Protein AF-A0A4Q9HBG8-F1 (afdb_monomer_lite)

Structure (mmCIF, N/CA/C/O backbone):
data_AF-A0A4Q9HBG8-F1
#
_entry.id   AF-A0A4Q9HBG8-F1
#
loop_
_atom_site.group_PDB
_atom_site.id
_atom_site.type_symbol
_atom_site.label_atom_id
_atom_site.label_alt_id
_atom_site.label_comp_id
_atom_site.label_asym_id
_atom_site.label_entity_id
_atom_site.label_seq_id
_atom_site.pdbx_PDB_ins_code
_atom_site.Cartn_x
_atom_site.Cartn_y
_atom_site.Cartn_z
_atom_site.occupancy
_atom_site.B_iso_or_equiv
_atom_site.auth_seq_id
_atom_site.auth_comp_id
_atom_site.auth_asym_id
_atom_site.auth_atom_id
_atom_site.pdbx_PDB_model_num
ATOM 1 N N . MET A 1 1 ? 6.991 -10.821 -36.523 1.00 40.78 1 MET A N 1
ATOM 2 C CA . MET A 1 1 ? 6.782 -11.440 -35.194 1.00 40.78 1 MET A CA 1
ATOM 3 C C . MET A 1 1 ? 7.733 -10.807 -34.167 1.00 40.78 1 MET A C 1
ATOM 5 O O . MET A 1 1 ? 8.444 -11.518 -33.477 1.00 40.78 1 MET A O 1
ATOM 9 N N . ILE A 1 2 ? 7.778 -9.467 -34.111 1.00 48.09 2 ILE A N 1
ATOM 10 C CA . ILE A 1 2 ? 8.726 -8.677 -33.291 1.00 48.09 2 ILE A CA 1
ATOM 11 C C . ILE A 1 2 ? 7.994 -7.909 -32.169 1.00 48.09 2 ILE A C 1
ATOM 13 O O . ILE A 1 2 ? 8.585 -7.613 -31.139 1.00 48.09 2 ILE A O 1
ATOM 17 N N . GLU A 1 3 ? 6.682 -7.685 -32.292 1.00 49.41 3 GLU A N 1
ATOM 18 C CA . GLU A 1 3 ? 5.911 -6.880 -31.328 1.00 49.41 3 GLU A CA 1
ATOM 19 C C . GLU A 1 3 ? 5.717 -7.542 -29.954 1.00 49.41 3 GLU A C 1
ATOM 21 O O . GLU A 1 3 ? 5.538 -6.856 -28.954 1.00 49.41 3 GLU A O 1
ATOM 26 N N . THR A 1 4 ? 5.799 -8.873 -29.853 1.00 52.09 4 THR A N 1
ATOM 27 C CA . THR A 1 4 ? 5.586 -9.562 -28.568 1.00 52.09 4 THR A CA 1
ATOM 28 C C . THR A 1 4 ? 6.785 -9.466 -27.624 1.00 52.09 4 THR A C 1
ATOM 30 O O . THR A 1 4 ? 6.639 -9.698 -26.425 1.00 52.09 4 THR A O 1
ATOM 33 N N . GLN A 1 5 ? 7.980 -9.141 -28.127 1.00 44.75 5 GLN A N 1
ATOM 34 C CA . GLN A 1 5 ? 9.196 -9.126 -27.309 1.00 44.75 5 GLN A CA 1
ATOM 35 C C . GLN A 1 5 ? 9.338 -7.826 -26.498 1.00 44.75 5 GLN A C 1
ATOM 37 O O . GLN A 1 5 ? 9.877 -7.850 -25.391 1.00 44.75 5 GLN A O 1
ATOM 42 N N . GLU A 1 6 ? 8.775 -6.714 -26.980 1.00 50.91 6 GLU A N 1
ATOM 43 C CA . GLU A 1 6 ? 8.753 -5.446 -26.238 1.00 50.91 6 GLU A CA 1
ATOM 44 C C . GLU A 1 6 ? 7.777 -5.495 -25.058 1.00 50.91 6 GLU A C 1
ATOM 46 O O . GLU A 1 6 ? 8.119 -5.068 -23.956 1.00 50.91 6 GLU A O 1
ATOM 51 N N . THR A 1 7 ? 6.615 -6.137 -25.220 1.00 49.72 7 THR A N 1
ATOM 52 C CA . THR A 1 7 ? 5.634 -6.299 -24.133 1.00 49.72 7 THR A CA 1
ATOM 53 C C . THR A 1 7 ? 6.154 -7.121 -22.948 1.00 49.72 7 THR A C 1
ATOM 55 O O . THR A 1 7 ? 5.757 -6.874 -21.808 1.00 49.72 7 THR A O 1
ATOM 58 N N . PHE A 1 8 ? 7.088 -8.053 -23.172 1.00 48.53 8 PHE A N 1
ATOM 59 C CA . PHE A 1 8 ? 7.721 -8.810 -22.083 1.00 48.53 8 PHE A CA 1
ATOM 60 C C . PHE A 1 8 ? 8.737 -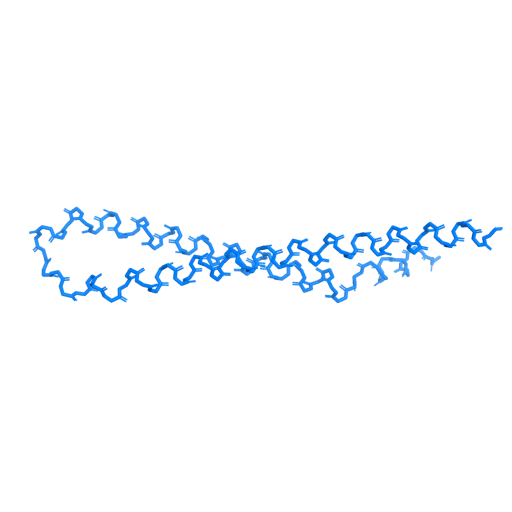7.974 -21.289 1.00 48.53 8 PHE A C 1
ATOM 62 O O . PHE A 1 8 ? 8.888 -8.189 -20.088 1.00 48.53 8 PHE A O 1
ATOM 69 N N . ASN A 1 9 ? 9.381 -6.984 -21.916 1.00 54.12 9 ASN A N 1
ATOM 70 C CA . ASN A 1 9 ? 10.365 -6.117 -21.259 1.00 54.12 9 ASN A CA 1
ATOM 71 C C . ASN A 1 9 ? 9.744 -4.971 -20.444 1.00 54.12 9 ASN A C 1
ATOM 73 O O . ASN A 1 9 ? 10.436 -4.379 -19.619 1.00 54.12 9 ASN A O 1
ATOM 77 N N . PHE A 1 10 ? 8.453 -4.676 -20.625 1.00 55.69 10 PHE A N 1
ATOM 78 C CA . PHE A 1 10 ? 7.734 -3.692 -19.805 1.00 55.69 10 PHE A CA 1
ATOM 79 C C . PHE A 1 10 ? 7.288 -4.240 -18.442 1.00 55.69 10 PHE A C 1
ATOM 81 O O . PHE A 1 10 ? 7.040 -3.465 -17.519 1.00 55.69 10 PHE A O 1
ATOM 88 N N . THR A 1 11 ? 7.214 -5.565 -18.277 1.00 62.47 11 THR A N 1
ATOM 89 C CA . THR A 1 11 ? 6.827 -6.192 -17.002 1.00 62.47 11 THR A CA 1
ATOM 90 C C . THR A 1 11 ? 8.060 -6.404 -16.131 1.00 62.47 11 THR A C 1
ATOM 92 O O . THR A 1 11 ? 8.520 -7.522 -15.903 1.00 62.47 11 THR A O 1
ATOM 95 N N . THR A 1 12 ? 8.652 -5.312 -15.663 1.00 70.56 12 THR A N 1
ATOM 96 C CA . THR A 1 12 ? 9.820 -5.375 -14.786 1.00 70.56 12 THR A CA 1
ATOM 97 C C . THR A 1 12 ? 9.392 -5.649 -13.340 1.00 70.56 12 THR A C 1
ATOM 99 O O . THR A 1 12 ? 8.334 -5.209 -12.881 1.00 70.56 12 THR A O 1
ATOM 102 N N . MET A 1 13 ? 10.213 -6.389 -12.583 1.00 75.56 13 MET A N 1
ATOM 103 C CA . MET A 1 13 ? 9.933 -6.691 -11.167 1.00 75.56 13 MET A CA 1
ATOM 104 C C . MET A 1 13 ? 9.590 -5.450 -10.304 1.00 75.56 13 MET A C 1
ATOM 106 O O . MET A 1 13 ? 8.706 -5.567 -9.449 1.00 75.56 13 MET A O 1
ATOM 110 N N . PRO A 1 14 ? 10.203 -4.262 -10.502 1.00 77.12 14 PRO A N 1
ATOM 111 C CA . PRO A 1 14 ? 9.826 -3.044 -9.781 1.00 77.12 14 PRO A CA 1
ATOM 112 C C . PRO A 1 14 ? 8.399 -2.569 -10.086 1.00 77.12 14 PRO A C 1
ATOM 114 O O . PRO A 1 14 ? 7.676 -2.188 -9.168 1.00 77.12 14 PRO A O 1
ATOM 117 N N . LEU A 1 15 ? 7.953 -2.665 -11.343 1.00 77.00 15 LEU A N 1
ATOM 118 C CA . LEU A 1 15 ? 6.587 -2.312 -11.735 1.00 77.00 15 LEU A CA 1
ATOM 119 C C . LEU A 1 15 ? 5.568 -3.252 -11.077 1.00 77.00 15 LEU A C 1
ATOM 121 O O . LEU A 1 15 ? 4.604 -2.805 -10.457 1.00 77.00 15 LEU A O 1
ATOM 125 N N . VAL A 1 16 ? 5.815 -4.564 -11.160 1.00 83.50 16 VAL A N 1
ATOM 126 C CA . VAL A 1 16 ? 4.930 -5.590 -10.586 1.00 83.50 16 VAL A CA 1
ATOM 127 C C . VAL A 1 16 ? 4.845 -5.454 -9.066 1.00 83.50 16 VAL A C 1
ATOM 129 O O . VAL A 1 16 ? 3.751 -5.464 -8.503 1.00 83.50 16 VAL A O 1
ATOM 132 N N . SER A 1 17 ? 5.984 -5.280 -8.391 1.00 81.31 17 SER A N 1
ATOM 133 C CA . SER A 1 17 ? 6.010 -5.075 -6.937 1.00 81.31 17 SER A CA 1
ATOM 134 C C . SER A 1 17 ? 5.328 -3.768 -6.526 1.00 81.31 17 SER A C 1
ATOM 136 O O . SER A 1 17 ? 4.563 -3.769 -5.561 1.00 81.31 17 SER A O 1
ATOM 138 N N . GLY A 1 18 ? 5.509 -2.685 -7.287 1.00 81.12 18 GLY A N 1
ATOM 139 C CA . GLY A 1 18 ? 4.815 -1.417 -7.069 1.00 81.12 18 GLY A CA 1
ATOM 140 C C . GLY A 1 18 ? 3.292 -1.544 -7.179 1.00 81.12 18 GLY A C 1
ATOM 141 O O . GLY A 1 18 ? 2.570 -1.090 -6.289 1.00 81.12 18 GLY A O 1
ATOM 142 N N . ILE A 1 19 ? 2.794 -2.230 -8.213 1.00 85.94 19 ILE A N 1
ATOM 143 C CA . ILE A 1 19 ? 1.357 -2.490 -8.400 1.00 85.94 19 ILE A CA 1
ATOM 144 C C . ILE A 1 19 ? 0.799 -3.332 -7.245 1.00 85.94 19 ILE A C 1
ATOM 146 O O . ILE A 1 19 ? -0.243 -2.992 -6.684 1.00 85.94 19 ILE A O 1
ATOM 150 N N . LEU A 1 20 ? 1.496 -4.399 -6.843 1.00 87.50 20 LEU A N 1
ATOM 151 C CA . LEU A 1 20 ? 1.069 -5.245 -5.724 1.00 87.50 20 LEU A CA 1
ATOM 152 C C . LEU A 1 20 ? 0.989 -4.459 -4.410 1.00 87.50 20 LEU A C 1
ATOM 154 O O . LEU A 1 20 ? 0.008 -4.593 -3.678 1.00 87.50 20 LEU A O 1
ATOM 158 N N . LEU A 1 21 ? 1.974 -3.602 -4.133 1.00 83.50 21 LEU A N 1
ATOM 159 C CA . LEU A 1 21 ? 1.984 -2.731 -2.956 1.00 83.50 21 LEU A CA 1
ATOM 160 C C . LEU A 1 21 ? 0.819 -1.738 -2.964 1.00 83.50 21 LEU A C 1
ATOM 162 O O . LEU A 1 21 ? 0.189 -1.538 -1.924 1.00 83.50 21 LEU A O 1
ATOM 166 N N . LEU A 1 22 ? 0.481 -1.167 -4.124 1.00 86.00 22 LEU A N 1
ATOM 167 C CA . LEU A 1 22 ? -0.680 -0.288 -4.258 1.00 86.00 22 LEU A CA 1
ATOM 168 C C . LEU A 1 22 ? -1.995 -1.031 -4.025 1.00 86.00 22 LEU A C 1
ATOM 170 O O . LEU A 1 22 ? -2.851 -0.535 -3.290 1.00 86.00 22 LEU A O 1
ATOM 174 N N . ILE A 1 23 ? -2.159 -2.223 -4.601 1.00 89.38 23 ILE A N 1
ATOM 175 C CA . ILE A 1 23 ? -3.362 -3.041 -4.407 1.00 89.38 23 ILE A CA 1
ATOM 176 C C . ILE A 1 23 ? -3.511 -3.382 -2.921 1.00 89.38 23 ILE A C 1
ATOM 178 O O . ILE A 1 23 ? -4.551 -3.112 -2.317 1.00 89.38 23 ILE A O 1
ATOM 182 N N . PHE A 1 24 ? -2.454 -3.909 -2.303 1.00 86.81 24 PHE A N 1
ATOM 183 C CA . PHE A 1 24 ? -2.477 -4.326 -0.904 1.00 86.81 24 PHE A CA 1
ATOM 184 C C . PHE A 1 24 ? -2.674 -3.139 0.051 1.00 86.81 24 PHE A C 1
ATOM 186 O O . PHE A 1 24 ? -3.492 -3.202 0.970 1.00 86.81 24 PHE A O 1
ATOM 193 N N . GLY A 1 25 ? -1.992 -2.019 -0.206 1.00 82.25 25 GLY A N 1
ATOM 194 C CA . GLY A 1 25 ? -2.165 -0.768 0.530 1.00 82.25 25 GLY A CA 1
ATO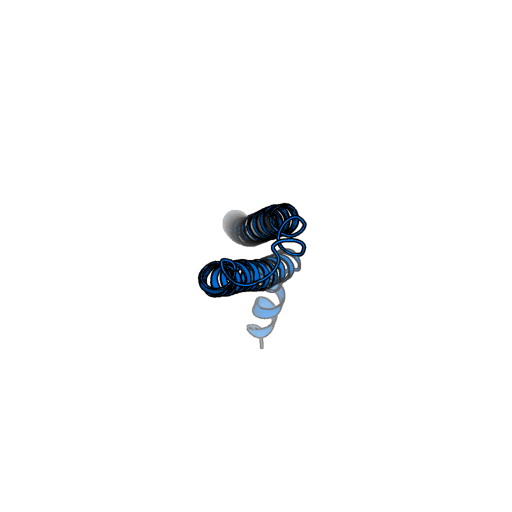M 195 C C . GLY A 1 25 ? -3.601 -0.245 0.453 1.00 82.25 25 GLY A C 1
ATOM 196 O O . GLY A 1 25 ? -4.171 0.143 1.474 1.00 82.25 25 GLY A O 1
ATOM 197 N N . THR A 1 26 ? -4.225 -0.321 -0.727 1.00 87.31 26 THR A N 1
ATOM 198 C CA . THR A 1 26 ? -5.624 0.084 -0.942 1.00 87.31 26 THR A CA 1
ATOM 199 C C . THR A 1 26 ? -6.596 -0.802 -0.165 1.00 87.31 26 THR A C 1
ATOM 201 O O . THR A 1 26 ? -7.484 -0.287 0.516 1.00 87.31 26 THR A O 1
ATOM 204 N N . PHE A 1 27 ? -6.407 -2.125 -0.186 1.00 87.94 27 PHE A N 1
ATOM 205 C CA . PHE A 1 27 ? -7.231 -3.056 0.594 1.00 87.94 27 PHE A CA 1
ATOM 206 C C . PHE A 1 27 ? -7.158 -2.778 2.098 1.00 87.94 27 PHE A C 1
ATOM 208 O O . PHE A 1 27 ? -8.194 -2.686 2.760 1.00 87.94 27 PHE A O 1
ATOM 215 N N . ILE A 1 28 ? -5.951 -2.586 2.641 1.00 84.81 28 ILE A N 1
ATOM 216 C CA . ILE A 1 28 ? -5.770 -2.260 4.063 1.00 84.81 28 ILE A CA 1
ATOM 217 C C . ILE A 1 28 ? -6.421 -0.911 4.387 1.00 84.81 28 ILE A C 1
ATOM 219 O O . ILE A 1 28 ? -7.048 -0.761 5.438 1.00 84.81 28 ILE A O 1
ATOM 223 N N . PHE A 1 29 ? -6.318 0.066 3.486 1.00 80.62 29 PHE A N 1
ATOM 224 C CA . PHE A 1 29 ? -6.931 1.377 3.665 1.00 80.62 29 PHE A CA 1
ATOM 225 C C . PHE A 1 29 ? -8.464 1.306 3.710 1.00 80.62 29 PHE A C 1
ATOM 227 O O . PHE A 1 29 ? -9.079 1.856 4.627 1.00 80.62 29 PHE A O 1
ATOM 234 N N . ILE A 1 30 ? -9.084 0.579 2.775 1.00 84.38 30 ILE A N 1
ATOM 235 C CA . ILE A 1 30 ? -10.536 0.342 2.757 1.00 84.38 30 ILE A CA 1
ATOM 236 C C . ILE A 1 30 ? -10.965 -0.392 4.029 1.00 84.38 30 ILE A C 1
ATOM 238 O O . ILE A 1 30 ? -11.924 0.021 4.679 1.00 84.38 30 ILE A O 1
ATOM 242 N N . PHE A 1 31 ? -10.231 -1.430 4.436 1.00 82.38 31 PHE A N 1
ATOM 243 C CA . PHE A 1 31 ? -10.514 -2.167 5.665 1.00 82.38 31 PHE A CA 1
ATOM 244 C C . PHE A 1 31 ? -10.433 -1.270 6.909 1.00 82.38 31 PHE A C 1
ATOM 246 O O . PHE A 1 31 ? -11.293 -1.340 7.789 1.00 82.38 31 PHE A O 1
ATOM 253 N N . ALA A 1 32 ? -9.445 -0.373 6.973 1.00 79.69 32 ALA A N 1
ATOM 254 C CA . ALA A 1 32 ? -9.326 0.601 8.052 1.00 79.69 32 ALA A CA 1
ATOM 255 C C . ALA A 1 32 ? -10.516 1.579 8.081 1.00 79.69 32 ALA A C 1
ATOM 257 O O . ALA A 1 32 ? -11.046 1.867 9.156 1.00 79.69 32 ALA A O 1
ATOM 258 N N . ILE A 1 33 ? -10.980 2.057 6.918 1.00 80.88 33 ILE A N 1
ATOM 259 C CA . ILE A 1 33 ? -12.174 2.912 6.815 1.00 80.88 33 ILE A CA 1
ATOM 260 C C . ILE A 1 33 ? -13.429 2.155 7.245 1.00 80.88 33 ILE A C 1
ATOM 262 O O . ILE A 1 33 ? -14.218 2.679 8.034 1.00 80.88 33 ILE A O 1
ATOM 266 N N . TRP A 1 34 ? -13.610 0.928 6.758 1.00 81.62 34 TRP A N 1
ATOM 267 C CA . TRP A 1 34 ? -14.763 0.105 7.098 1.00 81.62 34 TRP A CA 1
ATOM 268 C C . TRP A 1 34 ? -14.825 -0.159 8.605 1.00 81.62 34 TRP A C 1
ATOM 270 O O . TRP A 1 34 ? -15.840 0.135 9.234 1.00 81.62 34 TRP A O 1
ATOM 280 N N . ARG A 1 35 ? -13.704 -0.563 9.219 1.00 76.62 35 ARG A N 1
ATOM 281 C CA . ARG A 1 35 ? -13.597 -0.770 10.671 1.00 76.62 35 ARG A CA 1
ATOM 282 C C . ARG A 1 35 ? -13.920 0.497 11.468 1.00 76.62 35 ARG A C 1
ATOM 284 O O . ARG A 1 35 ? -14.590 0.417 12.499 1.00 76.62 35 ARG A O 1
ATOM 291 N N . ARG A 1 36 ? -13.491 1.671 10.993 1.00 75.19 36 ARG A N 1
ATOM 292 C CA . ARG A 1 36 ? -13.842 2.964 11.603 1.00 75.19 36 ARG A CA 1
ATOM 293 C C . ARG A 1 36 ? -15.343 3.243 11.524 1.00 75.19 36 ARG A C 1
ATOM 295 O O . ARG A 1 36 ? -15.918 3.767 12.478 1.00 75.19 36 ARG A O 1
ATOM 302 N N . ASN A 1 37 ? -15.973 2.916 10.398 1.00 77.94 37 ASN A N 1
ATOM 303 C CA . ASN A 1 37 ? -17.403 3.123 10.198 1.00 77.94 37 ASN A CA 1
ATOM 304 C C . ASN A 1 37 ? -18.241 2.179 11.074 1.00 77.94 37 ASN A C 1
ATOM 306 O O . ASN A 1 37 ? -19.201 2.615 11.705 1.00 77.94 37 ASN A O 1
ATOM 310 N N . GLU A 1 38 ? -17.822 0.918 11.191 1.00 76.00 38 GLU A N 1
ATOM 311 C CA . GLU A 1 38 ? -18.440 -0.082 12.067 1.00 76.00 38 GLU A CA 1
ATOM 312 C C . GLU A 1 38 ? -18.425 0.383 13.531 1.00 76.00 38 GLU A C 1
ATOM 314 O O . GLU A 1 38 ? -19.443 0.351 14.220 1.00 76.00 38 GLU A O 1
ATOM 319 N N . ARG A 1 39 ? -17.296 0.93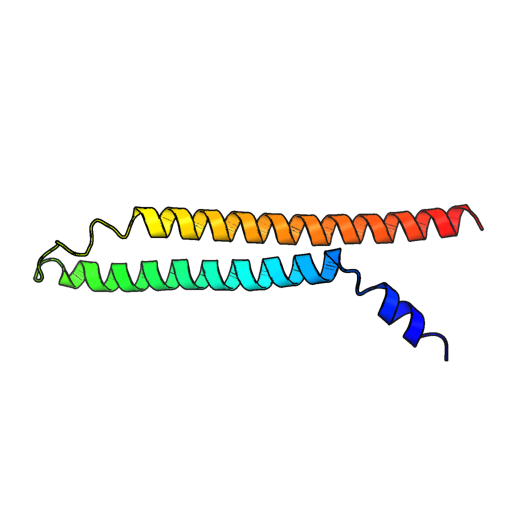7 13.998 1.00 68.06 39 ARG A N 1
ATOM 320 C CA . ARG A 1 39 ? -17.230 1.533 15.339 1.00 68.06 39 ARG A CA 1
ATOM 321 C C . ARG A 1 39 ? -18.163 2.707 15.522 1.00 68.06 39 ARG A C 1
ATOM 323 O O . ARG A 1 39 ? -18.757 2.800 16.584 1.00 68.06 39 ARG A O 1
ATOM 330 N N . ARG A 1 40 ? -18.272 3.607 14.537 1.00 69.44 40 ARG A N 1
ATOM 331 C CA . ARG A 1 40 ? -19.170 4.768 14.640 1.00 69.44 40 ARG A CA 1
ATOM 332 C C . ARG A 1 40 ? -20.610 4.325 14.885 1.00 69.44 40 ARG A C 1
ATOM 334 O O . ARG A 1 40 ? -21.273 4.925 15.725 1.00 69.44 40 ARG A O 1
ATOM 341 N N . LYS A 1 41 ? -21.042 3.240 14.232 1.00 66.81 41 LYS A N 1
ATOM 342 C CA . LYS A 1 41 ? -22.347 2.608 14.475 1.00 66.81 41 LYS A CA 1
ATOM 343 C C . LYS A 1 41 ? -22.453 2.027 15.891 1.00 66.81 41 LYS A C 1
ATOM 345 O O . LYS A 1 41 ? -23.450 2.257 16.563 1.00 66.81 41 LYS A O 1
ATOM 350 N N . LEU A 1 42 ? -21.412 1.341 16.370 1.00 62.19 42 LEU A N 1
ATOM 351 C CA . LEU A 1 42 ? -21.380 0.744 17.713 1.00 62.19 42 LEU A CA 1
ATOM 352 C C . LEU A 1 42 ? -21.285 1.776 18.850 1.00 62.19 42 LEU A C 1
ATOM 354 O O . LEU A 1 42 ? -21.832 1.534 19.920 1.00 62.19 42 LEU A O 1
ATOM 358 N N . THR A 1 43 ? -20.658 2.942 18.649 1.00 59.16 43 THR A N 1
ATOM 359 C CA . THR A 1 43 ? -20.627 4.009 19.669 1.00 59.16 43 THR A CA 1
ATOM 360 C C . THR A 1 43 ? -22.023 4.503 20.040 1.00 59.16 43 THR A C 1
ATOM 362 O O . THR A 1 43 ? -22.244 4.814 21.203 1.00 59.16 43 THR A O 1
ATOM 365 N N . GLY A 1 44 ? -22.976 4.500 19.099 1.00 58.47 44 GLY A N 1
ATOM 366 C CA . GLY A 1 44 ? -24.376 4.840 19.385 1.00 58.47 44 GLY A CA 1
ATOM 367 C C . GLY A 1 44 ? -25.111 3.803 20.245 1.00 58.47 44 GLY A C 1
ATOM 368 O O . GLY A 1 44 ? -26.143 4.113 20.820 1.00 58.47 44 GLY A O 1
ATOM 369 N N . ILE A 1 45 ? -24.571 2.585 20.360 1.00 58.03 45 ILE A N 1
ATOM 370 C CA . ILE A 1 45 ? -25.106 1.490 21.190 1.00 58.03 45 ILE A CA 1
ATOM 371 C C . ILE A 1 45 ? -24.294 1.358 22.495 1.00 58.03 45 ILE A C 1
ATOM 373 O O . ILE A 1 45 ? -24.757 0.779 23.474 1.00 58.03 45 ILE A O 1
ATOM 377 N N . SER A 1 46 ? -23.089 1.939 22.544 1.00 54.19 46 SER A N 1
ATOM 378 C CA . SER A 1 46 ? -22.161 1.829 23.676 1.00 54.19 46 SER A CA 1
ATOM 379 C C . SER A 1 46 ? -22.611 2.534 24.961 1.00 54.19 46 SER A C 1
ATOM 381 O O . SER A 1 46 ? -22.066 2.229 26.015 1.00 54.19 46 SER A O 1
ATOM 383 N N . GLU A 1 47 ? -23.630 3.401 24.909 1.00 55.34 47 GLU A N 1
ATOM 384 C CA . GLU A 1 47 ? -24.319 3.892 26.118 1.00 55.34 47 GLU A CA 1
ATOM 385 C C . GLU A 1 47 ? -25.065 2.772 26.865 1.00 55.34 47 GLU A C 1
ATOM 387 O O . GLU A 1 47 ? -25.305 2.892 28.063 1.00 55.34 47 GLU A O 1
ATOM 392 N N . PHE A 1 48 ? -25.371 1.655 26.193 1.00 57.91 48 PHE A N 1
ATOM 393 C CA . PHE A 1 48 ? -26.151 0.542 26.743 1.00 57.91 48 PHE A CA 1
ATOM 394 C C . PHE A 1 48 ? -25.347 -0.759 26.934 1.00 57.91 48 PHE A C 1
ATOM 396 O O . PHE A 1 48 ? -25.881 -1.731 27.466 1.00 57.91 48 PHE A O 1
ATOM 403 N N . THR A 1 49 ? -24.067 -0.814 26.539 1.00 54.75 49 THR A N 1
ATOM 404 C CA . THR A 1 49 ? -23.229 -2.028 26.649 1.00 54.75 49 THR A CA 1
ATOM 405 C C . THR A 1 49 ? -21.826 -1.732 27.184 1.00 54.75 49 THR A C 1
ATOM 407 O O . THR A 1 49 ? -21.177 -0.794 26.731 1.00 54.75 49 THR A O 1
ATOM 410 N N . CYS A 1 50 ? -21.348 -2.575 28.110 1.00 56.91 50 CYS A N 1
ATOM 411 C CA . CYS A 1 50 ? -20.069 -2.464 28.827 1.00 56.91 50 CYS A CA 1
ATOM 412 C C . CYS A 1 50 ? -18.869 -2.111 27.914 1.00 56.91 50 CYS A C 1
ATOM 414 O O . CYS A 1 50 ? -18.617 -2.776 26.906 1.00 56.91 50 CYS A O 1
ATOM 416 N N . SER A 1 51 ? -18.111 -1.069 28.285 1.00 57.78 51 SER A N 1
ATOM 417 C CA . SER A 1 51 ? -17.076 -0.415 27.459 1.00 57.78 51 SER A CA 1
ATOM 418 C C . SER A 1 51 ? -15.750 -1.186 27.324 1.00 57.78 51 SER A C 1
ATOM 420 O O . SER A 1 51 ? -14.827 -0.736 26.637 1.00 57.78 51 SER A O 1
ATOM 422 N N . ASP A 1 52 ? -15.656 -2.370 27.927 1.00 53.94 52 ASP A N 1
ATOM 423 C CA . ASP A 1 52 ? -14.381 -3.013 28.256 1.00 53.94 52 ASP A CA 1
ATOM 424 C C . ASP A 1 52 ? -13.598 -3.529 27.025 1.00 53.94 52 ASP A C 1
ATOM 426 O O . ASP A 1 52 ? -12.369 -3.563 27.001 1.00 53.94 52 ASP A O 1
ATOM 430 N N . ARG A 1 53 ? -14.276 -3.828 25.906 1.00 54.88 53 ARG A N 1
ATOM 431 C CA . ARG A 1 53 ? -13.608 -4.270 24.659 1.00 54.88 53 ARG A CA 1
ATOM 432 C C . ARG A 1 53 ? -13.112 -3.134 23.751 1.00 54.88 53 ARG A C 1
ATOM 434 O O . ARG A 1 53 ? -12.406 -3.396 22.773 1.00 54.88 53 ARG A O 1
ATOM 441 N N . MET A 1 54 ? -13.443 -1.871 24.035 1.00 55.00 54 MET A N 1
ATOM 442 C CA . MET A 1 54 ? -13.163 -0.753 23.117 1.00 55.00 54 MET A CA 1
ATOM 443 C C . MET A 1 54 ? -11.768 -0.118 23.300 1.00 55.00 54 MET A C 1
ATOM 445 O O . MET A 1 54 ? -11.302 0.609 22.419 1.00 55.00 54 MET A O 1
ATOM 449 N N . VAL A 1 55 ? -11.055 -0.423 24.391 1.00 53.00 55 VAL A N 1
ATOM 450 C CA . VAL A 1 55 ? -9.796 0.258 24.759 1.00 53.00 55 VAL A CA 1
ATOM 451 C C . VAL A 1 55 ? -8.596 -0.199 23.910 1.00 53.00 55 VAL A C 1
ATOM 453 O O . VAL A 1 55 ? -7.808 0.630 23.455 1.00 53.00 55 VAL A O 1
ATOM 456 N N . ASN A 1 56 ? -8.495 -1.491 23.570 1.00 54.31 56 ASN A N 1
ATOM 457 C CA . ASN A 1 56 ? -7.300 -2.061 22.914 1.00 54.31 56 ASN A CA 1
ATOM 458 C C . ASN A 1 56 ? -7.255 -1.909 21.375 1.00 54.31 56 ASN A C 1
ATOM 460 O O . ASN A 1 56 ? -6.433 -2.488 20.667 1.00 54.31 56 ASN A O 1
ATOM 464 N N . THR A 1 57 ? -8.188 -1.161 20.802 1.00 63.59 57 THR A N 1
ATOM 465 C CA . THR A 1 57 ? -8.425 -1.194 19.355 1.00 63.59 57 THR A CA 1
ATOM 466 C C . THR A 1 57 ? -8.140 0.146 18.668 1.00 63.59 57 THR A C 1
ATOM 468 O O . THR A 1 57 ? -8.053 0.181 17.444 1.00 63.59 57 THR A O 1
ATOM 471 N N . LYS A 1 58 ? -7.920 1.237 19.418 1.00 66.44 58 LYS A N 1
ATOM 472 C CA . LYS A 1 58 ? -7.532 2.550 18.859 1.00 66.44 58 LYS A CA 1
ATOM 473 C C . LYS A 1 58 ? -6.077 2.577 18.369 1.00 66.44 58 LYS A C 1
ATOM 475 O O . LYS A 1 58 ? -5.797 3.145 17.315 1.00 66.44 58 LYS A O 1
ATOM 480 N N . GLY A 1 59 ? -5.159 1.944 19.106 1.00 69.44 59 GLY A N 1
ATOM 481 C CA . GLY A 1 59 ? -3.738 1.874 18.739 1.00 69.44 59 GLY A CA 1
ATOM 482 C C . GLY A 1 59 ? -3.499 1.045 17.476 1.00 69.44 59 GLY A C 1
ATOM 483 O O . GLY A 1 59 ? -2.831 1.500 16.550 1.00 69.44 59 GLY A O 1
ATOM 484 N N . THR A 1 60 ? -4.134 -0.125 17.390 1.00 73.62 60 THR A N 1
ATOM 485 C CA . THR A 1 60 ? -4.051 -1.011 16.218 1.00 73.62 60 THR A CA 1
ATOM 486 C C . THR A 1 60 ? -4.611 -0.365 14.952 1.00 73.62 60 THR A C 1
ATOM 488 O O . THR A 1 60 ? -4.044 -0.544 13.881 1.00 73.62 60 THR A O 1
ATOM 491 N N . GLU A 1 61 ? -5.662 0.453 15.054 1.00 74.75 61 GLU A N 1
ATOM 492 C CA . GLU A 1 61 ? -6.215 1.200 13.915 1.00 74.75 61 GLU A CA 1
ATOM 493 C C . GLU A 1 61 ? -5.267 2.299 13.413 1.00 74.75 61 GLU A C 1
ATOM 495 O O . GLU A 1 61 ? -5.117 2.487 12.205 1.00 74.75 61 GLU A O 1
ATOM 500 N N . LYS A 1 62 ? -4.567 2.986 14.327 1.00 79.50 62 LYS A N 1
ATOM 501 C CA . LYS A 1 62 ? -3.548 3.983 13.971 1.00 79.50 62 LYS A CA 1
ATOM 502 C C . LYS A 1 62 ? -2.361 3.331 13.253 1.00 79.50 62 LYS A C 1
ATOM 504 O O . LYS A 1 62 ? -1.907 3.864 12.243 1.00 79.50 62 LYS A O 1
ATOM 509 N N . ILE A 1 63 ? -1.917 2.167 13.733 1.00 83.56 63 ILE A N 1
ATOM 510 C CA . ILE A 1 63 ? -0.844 1.376 13.113 1.00 83.56 63 ILE A CA 1
ATOM 511 C C . ILE A 1 63 ? -1.268 0.877 11.727 1.00 83.56 63 ILE A C 1
ATOM 513 O O . ILE A 1 63 ? -0.518 1.058 10.773 1.00 83.56 63 ILE A O 1
ATOM 517 N N . LEU A 1 64 ? -2.482 0.330 11.585 1.00 82.88 64 LEU A N 1
ATOM 518 C CA . LEU A 1 64 ? -2.996 -0.136 10.289 1.00 82.88 64 LEU A CA 1
ATOM 519 C C . LEU A 1 64 ? -3.035 0.992 9.255 1.00 82.88 64 LEU A C 1
ATOM 521 O O . LEU A 1 64 ? -2.663 0.802 8.102 1.00 82.88 64 LEU A O 1
ATOM 525 N N . ARG A 1 65 ? -3.477 2.181 9.676 1.00 82.44 65 ARG A N 1
ATOM 526 C CA . ARG A 1 65 ? -3.570 3.350 8.800 1.00 82.44 65 ARG A CA 1
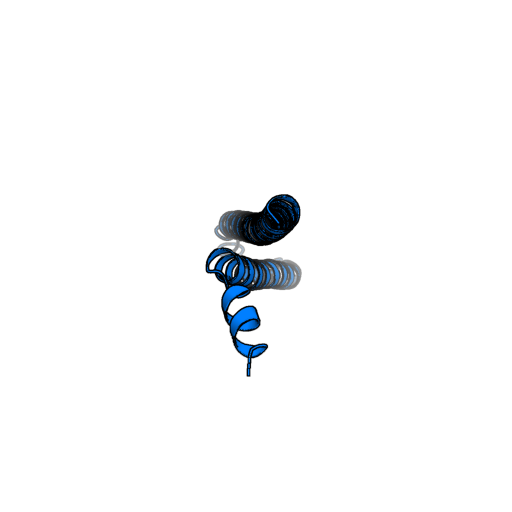ATOM 527 C C . ARG A 1 65 ? -2.191 3.861 8.390 1.00 82.44 65 ARG A C 1
ATOM 529 O O . ARG A 1 65 ? -2.011 4.239 7.239 1.00 82.44 65 ARG A O 1
ATOM 536 N N . PHE A 1 66 ? -1.230 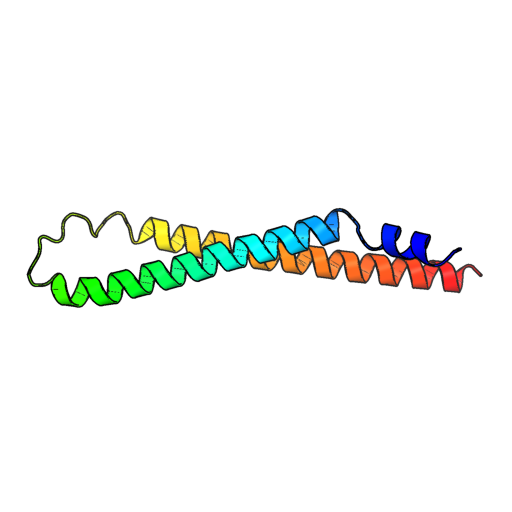3.848 9.310 1.00 87.00 66 PHE A N 1
ATOM 537 C CA . PHE A 1 66 ? 0.154 4.206 9.015 1.00 87.00 66 PHE A CA 1
ATOM 538 C C . PHE A 1 66 ? 0.798 3.217 8.032 1.00 87.00 66 PHE A C 1
ATOM 540 O O . PHE A 1 66 ? 1.375 3.642 7.036 1.00 87.00 66 PHE A O 1
ATOM 547 N N . LEU A 1 67 ? 0.612 1.910 8.250 1.00 84.69 67 LEU A N 1
ATOM 548 C CA . LEU A 1 67 ? 1.052 0.853 7.333 1.00 84.69 67 LEU A CA 1
ATOM 549 C C . LEU A 1 67 ? 0.440 1.003 5.938 1.00 84.69 67 LEU A C 1
ATOM 551 O O . LEU A 1 67 ? 1.162 0.933 4.951 1.00 84.69 67 LEU A O 1
ATOM 555 N N . ALA A 1 68 ? -0.867 1.260 5.846 1.00 83.56 68 ALA A N 1
ATOM 556 C CA . ALA A 1 68 ? -1.535 1.476 4.564 1.00 83.56 68 ALA A CA 1
ATOM 557 C C . ALA A 1 68 ? -0.927 2.656 3.792 1.00 83.56 68 ALA A C 1
ATOM 559 O O . ALA A 1 68 ? -0.643 2.538 2.605 1.00 83.56 68 ALA A O 1
ATOM 560 N N . VAL A 1 69 ? -0.684 3.780 4.475 1.00 87.06 69 VAL A N 1
ATOM 561 C CA . VAL A 1 69 ? -0.073 4.967 3.861 1.00 87.06 69 VAL A CA 1
ATOM 562 C C . VAL A 1 69 ? 1.356 4.678 3.402 1.00 87.06 69 VAL A C 1
ATOM 564 O O . VAL A 1 69 ? 1.706 5.034 2.280 1.00 87.06 69 VAL A O 1
ATOM 567 N N . LEU A 1 70 ? 2.162 3.993 4.218 1.00 89.81 70 LEU A N 1
ATOM 568 C CA . LEU A 1 70 ? 3.520 3.601 3.833 1.00 89.81 70 LEU A CA 1
ATOM 569 C C . LEU A 1 70 ? 3.534 2.708 2.589 1.00 89.81 70 LEU A C 1
ATOM 571 O O . LEU A 1 70 ? 4.331 2.949 1.687 1.00 89.81 70 LEU A O 1
ATOM 575 N N . LEU A 1 71 ? 2.643 1.716 2.519 1.00 82.62 71 LEU A N 1
ATOM 576 C CA . LEU A 1 71 ? 2.536 0.815 1.368 1.00 82.62 71 LEU A CA 1
ATOM 577 C C . LEU A 1 71 ? 2.121 1.561 0.095 1.00 82.62 71 LEU A C 1
ATOM 579 O O . LEU A 1 71 ? 2.700 1.330 -0.963 1.00 82.62 71 LEU A O 1
ATOM 583 N N . LEU A 1 72 ? 1.168 2.492 0.202 1.00 82.06 72 LEU A N 1
ATOM 584 C CA . LEU A 1 72 ? 0.732 3.313 -0.930 1.00 82.06 72 LEU A CA 1
ATOM 585 C C . LEU A 1 72 ? 1.860 4.216 -1.450 1.00 82.06 72 LEU A C 1
ATOM 587 O O . LEU A 1 72 ? 2.110 4.251 -2.652 1.00 82.06 72 LEU A O 1
ATOM 591 N N . ILE A 1 73 ? 2.570 4.906 -0.552 1.00 89.69 73 ILE A N 1
ATOM 592 C CA . ILE A 1 73 ? 3.703 5.769 -0.921 1.00 89.69 73 ILE A CA 1
ATOM 593 C C . ILE A 1 73 ? 4.830 4.934 -1.540 1.00 89.69 73 ILE A C 1
ATOM 595 O O . ILE A 1 73 ? 5.374 5.301 -2.577 1.00 89.69 73 ILE A O 1
ATOM 599 N N . SER A 1 74 ? 5.152 3.790 -0.935 1.00 85.25 74 SER A N 1
ATOM 600 C CA . SER A 1 74 ? 6.168 2.861 -1.432 1.00 85.25 74 SER A CA 1
ATOM 601 C C . SER A 1 74 ? 5.848 2.353 -2.840 1.00 85.25 74 SER A C 1
ATOM 603 O O . SER A 1 74 ? 6.709 2.422 -3.717 1.00 85.25 74 SER A O 1
ATOM 605 N N . GLY A 1 75 ? 4.615 1.897 -3.079 1.00 80.06 75 GLY A N 1
ATOM 606 C CA . GLY A 1 75 ? 4.185 1.439 -4.399 1.00 80.06 75 GLY A CA 1
ATOM 607 C C . GLY A 1 75 ? 4.235 2.553 -5.446 1.00 80.06 75 GLY A C 1
ATOM 608 O O . GLY A 1 75 ? 4.720 2.338 -6.554 1.00 80.06 75 GLY A O 1
ATOM 609 N N . PHE A 1 76 ? 3.817 3.767 -5.073 1.00 85.56 76 PHE A N 1
ATOM 610 C CA . PHE A 1 76 ? 3.865 4.933 -5.955 1.00 85.56 76 PHE A CA 1
ATOM 611 C C . PHE A 1 76 ? 5.299 5.311 -6.355 1.00 85.56 76 PHE A C 1
ATOM 613 O O . PHE A 1 76 ? 5.571 5.545 -7.534 1.00 85.56 76 PHE A O 1
ATOM 620 N N . ILE A 1 77 ? 6.230 5.326 -5.395 1.00 88.19 77 ILE A N 1
ATOM 621 C CA . ILE A 1 77 ? 7.645 5.619 -5.656 1.00 88.19 77 ILE A CA 1
ATOM 622 C C . ILE A 1 77 ? 8.243 4.582 -6.608 1.00 88.19 77 ILE A C 1
ATOM 624 O O . ILE A 1 77 ? 8.926 4.967 -7.551 1.00 88.19 77 ILE A O 1
ATOM 628 N N . LEU A 1 78 ? 7.969 3.289 -6.404 1.00 82.19 78 LEU A N 1
ATOM 629 C CA . LEU A 1 78 ? 8.505 2.223 -7.257 1.00 82.19 78 LEU A CA 1
ATOM 630 C C . LEU A 1 78 ? 8.034 2.340 -8.709 1.00 82.19 78 LEU A C 1
ATOM 632 O O . LEU A 1 78 ? 8.848 2.225 -9.621 1.00 82.19 78 LEU A O 1
ATOM 636 N N . ILE A 1 79 ? 6.747 2.619 -8.925 1.00 81.75 79 ILE A N 1
ATOM 637 C CA . ILE A 1 79 ? 6.198 2.806 -10.275 1.00 81.75 79 ILE A CA 1
ATOM 638 C C . ILE A 1 79 ? 6.808 4.044 -10.935 1.00 81.75 79 ILE A C 1
ATOM 640 O O . ILE A 1 79 ? 7.214 3.989 -12.092 1.00 81.75 79 ILE A O 1
ATOM 644 N N . THR A 1 80 ? 6.908 5.149 -10.194 1.00 84.31 80 THR A N 1
ATOM 645 C CA . THR A 1 80 ? 7.465 6.406 -10.715 1.00 84.31 80 THR A CA 1
ATOM 646 C C . THR A 1 80 ? 8.948 6.257 -11.057 1.00 84.31 80 THR A C 1
ATOM 648 O O . THR A 1 80 ? 9.392 6.700 -12.111 1.00 84.31 80 THR A O 1
ATOM 651 N N . PHE A 1 81 ? 9.716 5.595 -10.191 1.00 84.12 81 PHE A N 1
ATOM 652 C CA . PHE A 1 81 ? 11.127 5.305 -10.429 1.00 84.12 81 PHE A CA 1
ATOM 653 C C . PHE A 1 81 ? 11.322 4.427 -11.667 1.00 84.12 81 PHE A C 1
ATOM 655 O O . PHE A 1 81 ? 12.199 4.697 -12.484 1.00 84.12 81 PHE A O 1
ATOM 662 N N . GLU A 1 82 ? 10.489 3.399 -11.830 1.00 80.81 82 GLU A N 1
ATOM 663 C CA . GLU A 1 82 ? 10.562 2.522 -12.993 1.00 80.81 82 GLU A CA 1
ATOM 664 C C . GLU A 1 82 ? 10.201 3.257 -14.290 1.00 80.81 82 GLU A C 1
ATOM 666 O O . GLU A 1 82 ? 10.884 3.075 -15.296 1.00 80.81 82 GLU A O 1
ATOM 671 N N . ALA A 1 83 ? 9.202 4.144 -14.259 1.00 81.00 83 ALA A N 1
ATOM 672 C CA . ALA A 1 83 ? 8.855 4.990 -15.400 1.00 81.00 83 ALA A CA 1
ATOM 673 C C . ALA A 1 83 ? 10.033 5.885 -15.826 1.00 81.00 83 ALA A C 1
ATOM 675 O O . ALA A 1 83 ? 10.404 5.888 -16.999 1.00 81.00 83 ALA A O 1
ATOM 676 N N . LEU A 1 84 ? 10.685 6.555 -14.866 1.00 84.75 84 LEU A N 1
ATOM 677 C CA . LEU A 1 84 ? 11.877 7.374 -15.120 1.00 84.75 84 LEU A CA 1
ATOM 678 C C . LEU A 1 84 ? 13.055 6.541 -15.649 1.00 84.75 84 LEU A C 1
ATOM 680 O O . LEU A 1 84 ? 13.814 6.997 -16.503 1.00 84.75 84 LEU A O 1
ATOM 684 N N . ARG A 1 85 ? 13.217 5.304 -15.162 1.00 80.19 85 ARG A N 1
ATOM 685 C CA . ARG A 1 85 ? 14.265 4.387 -15.632 1.00 80.19 85 ARG A CA 1
ATOM 686 C C . ARG A 1 85 ? 14.048 3.972 -17.086 1.00 80.19 85 ARG A C 1
ATOM 688 O O . ARG A 1 85 ? 15.014 3.917 -17.846 1.00 80.19 85 ARG A O 1
ATOM 695 N N . ILE A 1 86 ? 12.805 3.672 -17.464 1.00 79.69 86 ILE A N 1
ATOM 696 C CA . ILE A 1 86 ? 12.443 3.323 -18.843 1.00 79.69 86 ILE A CA 1
ATOM 697 C C . ILE A 1 86 ? 12.673 4.528 -19.761 1.00 79.69 86 ILE A C 1
ATOM 699 O O . ILE A 1 86 ? 13.328 4.383 -20.790 1.00 79.69 86 ILE A O 1
ATOM 703 N N . GLU A 1 87 ? 12.222 5.718 -19.360 1.00 76.25 87 GLU A N 1
ATOM 704 C CA . GLU A 1 87 ? 12.426 6.963 -20.112 1.00 76.25 87 GLU A CA 1
ATOM 705 C C . GLU A 1 87 ? 13.917 7.262 -20.339 1.00 76.25 87 GLU A C 1
ATOM 707 O O . GLU A 1 87 ? 14.348 7.482 -21.471 1.00 76.25 87 GLU A O 1
ATOM 712 N N . GLY A 1 88 ? 14.735 7.177 -19.285 1.00 75.62 88 GLY A N 1
ATOM 713 C CA . GLY A 1 88 ? 16.180 7.388 -19.384 1.00 75.62 88 GLY A CA 1
ATOM 714 C C . GLY A 1 88 ? 16.890 6.353 -20.262 1.00 75.62 88 GLY A C 1
ATOM 715 O O . GLY A 1 88 ? 17.830 6.696 -20.980 1.00 75.62 88 GLY A O 1
ATOM 716 N N . LYS A 1 89 ? 16.435 5.093 -20.254 1.00 74.69 89 LYS A N 1
ATOM 717 C CA . LYS A 1 89 ? 16.976 4.053 -21.141 1.00 74.69 89 LYS A CA 1
ATOM 718 C C . LYS A 1 89 ? 16.693 4.376 -22.611 1.00 74.69 89 LYS A C 1
ATOM 720 O O . LYS A 1 89 ? 17.617 4.328 -23.417 1.00 74.69 89 LYS A O 1
ATOM 725 N N . VAL A 1 90 ? 15.453 4.745 -22.934 1.00 72.75 90 VAL A N 1
ATOM 726 C CA . VAL A 1 90 ? 15.045 5.103 -24.302 1.00 72.75 90 VAL A CA 1
ATOM 727 C C . VAL A 1 90 ? 15.828 6.320 -24.800 1.00 72.75 90 VAL A C 1
ATOM 729 O O . VAL A 1 90 ? 16.350 6.309 -25.911 1.00 72.75 90 VAL A O 1
ATOM 732 N N . MET A 1 91 ? 15.982 7.353 -23.969 1.00 69.88 91 MET A N 1
ATOM 733 C CA . MET A 1 91 ? 16.700 8.573 -24.355 1.00 69.88 91 MET A CA 1
ATOM 734 C C . MET A 1 91 ? 18.195 8.320 -24.628 1.00 69.88 91 MET A C 1
ATOM 736 O O . MET A 1 91 ? 18.762 8.883 -25.567 1.00 69.88 91 MET A O 1
ATOM 740 N N . ASN A 1 92 ? 18.826 7.432 -23.856 1.00 71.44 92 ASN A N 1
ATOM 741 C CA . ASN A 1 92 ? 20.219 7.035 -24.071 1.00 71.44 92 ASN A CA 1
ATOM 742 C C . ASN A 1 92 ? 20.405 6.176 -25.332 1.00 71.44 92 ASN A C 1
ATOM 744 O O . ASN A 1 92 ? 21.397 6.358 -26.031 1.00 71.44 92 ASN A O 1
ATOM 748 N N . GLU A 1 93 ? 19.465 5.279 -25.648 1.00 65.88 93 GLU A N 1
ATOM 749 C CA . GLU A 1 93 ? 19.490 4.501 -26.897 1.00 65.88 93 GLU A CA 1
ATOM 750 C C . GLU A 1 93 ? 19.324 5.401 -28.132 1.00 65.88 93 GLU A C 1
ATOM 752 O O . GLU A 1 93 ? 20.038 5.218 -29.114 1.00 65.88 93 GLU A O 1
ATOM 757 N N . VAL A 1 94 ? 18.463 6.424 -28.066 1.00 64.06 94 VAL A N 1
ATOM 758 C CA . VAL A 1 94 ? 18.275 7.397 -29.161 1.00 64.06 94 VAL A CA 1
ATOM 759 C C . VAL A 1 94 ? 19.502 8.291 -29.363 1.00 64.06 94 VAL A C 1
ATOM 761 O O . VAL A 1 94 ? 19.821 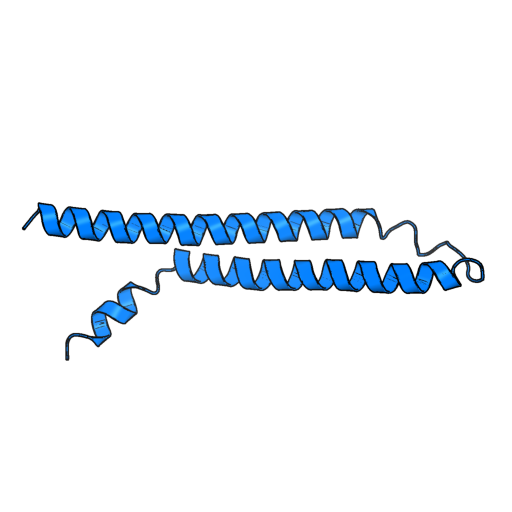8.636 -30.493 1.00 64.06 94 VAL A O 1
ATOM 764 N N . THR A 1 95 ? 20.207 8.660 -28.290 1.00 63.97 95 THR A N 1
ATOM 765 C CA . THR A 1 95 ? 21.398 9.532 -28.370 1.00 63.97 95 THR A CA 1
ATOM 766 C C . THR A 1 95 ? 22.660 8.773 -28.807 1.00 63.97 95 THR A C 1
ATOM 768 O O . THR A 1 95 ? 23.628 9.386 -29.251 1.00 63.97 95 THR A O 1
ATOM 771 N N . ALA A 1 96 ? 22.673 7.445 -28.660 1.00 59.22 96 ALA A N 1
ATOM 772 C CA . ALA A 1 96 ? 23.784 6.580 -29.057 1.00 59.22 96 ALA A CA 1
ATOM 773 C C . ALA A 1 96 ? 23.690 6.059 -30.509 1.00 59.22 96 ALA A C 1
ATOM 775 O O . ALA A 1 96 ? 24.641 5.422 -30.968 1.00 59.22 96 ALA A O 1
ATOM 776 N N . SER A 1 97 ? 22.570 6.305 -31.205 1.00 49.81 97 SER A N 1
ATOM 777 C CA . SER A 1 97 ? 22.356 5.990 -32.629 1.00 49.81 97 SER A CA 1
ATOM 778 C C . SER A 1 97 ? 22.666 7.175 -33.537 1.00 49.81 97 SER A C 1
ATOM 780 O O . SER A 1 97 ? 22.903 6.888 -34.733 1.00 49.81 97 SER A O 1
#

Secondary structure (DSSP, 8-state):
--HHHHHHHT--HHHHHHHHHHHHHHHHHHHHHHHHHHHHHHHTTTTSS-GGGSGGGHHHHHHHHHHHHHHHHHHHHHHHHHHHHHHHHHHHHHHT-

Foldseek 3Di:
DPVVVVVVVLPDPLLVLLVVLQVVLVVLQVVLVVVVVVVVVVVVVCVPDDCVPVPPVPVVSVVSNVSSVVSNVSSVVSNVVVVVVVVVVVVVVVVVD

pLDDT: mean 72.1, std 13.17, range [40.78, 89.81]

Sequence (97 aa):
MIETQETFNFTTMPLVSGILLLIFGTFIFIFAIWRRNERRKLTGISEFTCSDRMVNTKGTEKILRFLAVLLLISGFILITFEALRIEGKVMNEVTAS

Organism: NCBI:txid1926871

Radius of gyration: 22.03 Å; chains: 1; bounding box: 50×21×64 Å